Protein AF-A0A3R6V600-F1 (afdb_monomer_lite)

pLDDT: mean 83.29, std 13.91, range [36.56, 96.19]

Radius of gyration: 31.81 Å; chains: 1; bounding box: 71×43×83 Å

Sequence (175 aa):
ARRGLVMDRWNDVTSALRESSEFSQPEIDAKRACNGFMLLIDAHRNYDKASAQVSGVDEYVNEKILLLDDLLAAYDDAKNADQRRADESRELANHSEAMGSLIRAEAMESMGKRKRKNDEDEWVPSDGKLMRVITLMQEQAKAELDFQRERMQKEMEERRFELEERRMERQLMAE

Organism: NCBI:txid157072

Foldseek 3Di:
DPVVVLQVVLQVVVVVLCVDPVNPDNDDHSVNSVVVVVVLLVVLVVVVVVCVVVPDDPDDDDPVNVVSVVVNVVVVCVVCVVVVVVVVVVVVVVVVVVVVVVVVVVVVVVVVPPDDDDDDDDPDPDPVVVVVVVVVVVVVVVVVVVVVVVVVVVVVVVVVVVVVVVVVVVVVVVD

Structure (mmCIF, N/CA/C/O backbone):
data_AF-A0A3R6V600-F1
#
_entry.id   AF-A0A3R6V600-F1
#
loop_
_atom_site.group_PDB
_atom_site.id
_atom_site.type_symbol
_atom_site.label_atom_id
_atom_site.label_alt_id
_atom_site.label_comp_id
_atom_site.label_asym_id
_atom_site.label_entity_id
_atom_site.label_seq_id
_atom_site.pdbx_PDB_ins_code
_atom_site.Cartn_x
_atom_site.Cartn_y
_atom_site.Cartn_z
_atom_site.occupancy
_atom_site.B_iso_or_equiv
_atom_site.auth_seq_id
_atom_site.auth_comp_id
_atom_site.auth_asym_id
_atom_site.auth_atom_id
_atom_site.pdbx_PDB_model_num
ATOM 1 N N . ALA A 1 1 ? -13.613 1.378 -7.913 1.00 55.28 1 ALA A N 1
ATOM 2 C CA . ALA A 1 1 ? -14.671 0.482 -7.388 1.00 55.28 1 ALA A CA 1
ATOM 3 C C . ALA A 1 1 ? -16.049 1.124 -7.566 1.00 55.28 1 ALA A C 1
ATOM 5 O O . ALA A 1 1 ? -16.166 2.335 -7.399 1.00 55.28 1 ALA A O 1
ATOM 6 N N . ARG A 1 2 ? -17.097 0.361 -7.918 1.00 67.19 2 ARG A N 1
ATOM 7 C CA . ARG A 1 2 ? -18.477 0.890 -7.924 1.00 67.19 2 ARG A CA 1
ATOM 8 C C . ARG A 1 2 ? -18.847 1.213 -6.472 1.00 67.19 2 ARG A C 1
ATOM 10 O O . ARG A 1 2 ? -18.743 0.320 -5.642 1.00 67.19 2 ARG A O 1
ATOM 17 N N . ARG A 1 3 ? -19.238 2.456 -6.159 1.00 65.44 3 ARG A N 1
ATOM 18 C CA . ARG A 1 3 ? -19.483 2.957 -4.782 1.00 65.44 3 ARG A CA 1
ATOM 19 C C . ARG A 1 3 ? -20.274 2.003 -3.868 1.00 65.44 3 ARG A C 1
ATOM 21 O O . ARG A 1 3 ? -20.002 1.989 -2.677 1.00 65.44 3 ARG A O 1
ATOM 28 N N . GLY A 1 4 ? -21.204 1.214 -4.415 1.00 79.06 4 GLY A N 1
ATOM 29 C CA . GLY A 1 4 ? -21.975 0.217 -3.657 1.00 79.06 4 GLY A CA 1
ATOM 30 C C . GLY A 1 4 ? -21.110 -0.872 -3.014 1.00 79.06 4 GLY A C 1
ATOM 31 O O . GLY A 1 4 ? -21.192 -1.066 -1.812 1.00 79.06 4 GLY A O 1
ATOM 32 N N . LEU A 1 5 ? -20.177 -1.464 -3.771 1.00 87.12 5 LEU A N 1
ATOM 33 C CA . LEU A 1 5 ? -19.340 -2.582 -3.304 1.00 87.12 5 LEU A CA 1
ATOM 34 C C . LEU A 1 5 ? -18.455 -2.216 -2.106 1.00 87.12 5 LEU A C 1
ATOM 36 O O . LEU A 1 5 ? -18.147 -3.062 -1.278 1.00 87.12 5 LEU A O 1
ATOM 40 N N . VAL A 1 6 ? -18.018 -0.957 -2.022 1.00 88.25 6 VAL A N 1
ATOM 41 C CA . VAL A 1 6 ? -17.205 -0.477 -0.893 1.00 88.25 6 VAL A CA 1
ATOM 42 C C . VAL A 1 6 ? -18.060 -0.357 0.367 1.00 88.25 6 VAL A C 1
ATOM 44 O O . VAL A 1 6 ? -17.610 -0.724 1.446 1.00 88.25 6 VAL A O 1
ATOM 47 N N . MET A 1 7 ? -19.297 0.127 0.237 1.00 92.75 7 MET A N 1
ATOM 48 C CA . MET A 1 7 ? -20.208 0.237 1.377 1.00 92.75 7 MET A CA 1
ATOM 49 C C . MET A 1 7 ? -20.679 -1.134 1.864 1.00 92.75 7 MET A C 1
ATOM 51 O O . MET A 1 7 ? -20.864 -1.293 3.064 1.00 92.75 7 MET A O 1
ATOM 55 N N . ASP A 1 8 ? -20.790 -2.126 0.978 1.00 94.06 8 ASP A N 1
ATOM 56 C CA . ASP A 1 8 ? -21.080 -3.511 1.368 1.00 94.06 8 ASP A CA 1
ATOM 57 C C . ASP A 1 8 ? -19.983 -4.068 2.286 1.00 94.06 8 ASP A C 1
ATOM 59 O O . ASP A 1 8 ? -20.283 -4.586 3.355 1.00 94.06 8 ASP A O 1
ATOM 63 N N . ARG A 1 9 ? -18.702 -3.840 1.962 1.00 94.56 9 ARG A N 1
ATOM 64 C CA . ARG A 1 9 ? -17.588 -4.230 2.849 1.00 94.56 9 ARG A CA 1
ATOM 65 C C . ARG A 1 9 ? -17.619 -3.513 4.192 1.00 94.56 9 ARG A C 1
ATOM 67 O O . ARG A 1 9 ? -17.338 -4.115 5.220 1.00 94.56 9 ARG A O 1
ATOM 74 N N . TRP A 1 10 ? -17.987 -2.235 4.206 1.00 95.31 10 TRP A N 1
ATOM 75 C CA . TRP A 1 10 ? -18.170 -1.517 5.466 1.00 95.31 10 TRP A CA 1
ATOM 76 C C . TRP A 1 10 ? -19.370 -2.029 6.270 1.00 95.31 10 TRP A C 1
ATOM 78 O O . TRP A 1 10 ? -19.340 -1.945 7.495 1.00 95.31 10 TRP A O 1
ATOM 88 N N . ASN A 1 11 ? -20.404 -2.576 5.625 1.00 93.88 11 ASN A N 1
ATOM 89 C CA . ASN A 1 11 ? -21.490 -3.265 6.324 1.00 93.88 11 ASN A CA 1
ATOM 90 C C . ASN A 1 11 ? -21.019 -4.588 6.948 1.00 93.88 11 ASN A C 1
ATOM 92 O O . ASN A 1 11 ? -21.447 -4.911 8.055 1.00 93.88 11 ASN A O 1
ATOM 96 N N . ASP A 1 12 ? -20.111 -5.317 6.295 1.00 94.56 12 ASP A N 1
ATOM 97 C CA . ASP A 1 12 ? -19.490 -6.512 6.886 1.00 94.56 12 ASP A CA 1
ATOM 98 C C . ASP A 1 12 ? -18.719 -6.133 8.164 1.00 94.56 12 ASP A C 1
ATOM 100 O O . ASP A 1 12 ? -18.908 -6.737 9.219 1.00 94.56 12 ASP A O 1
ATOM 104 N N . VAL A 1 13 ? -17.919 -5.059 8.098 1.00 93.50 13 VAL A N 1
ATOM 105 C CA . VAL A 1 13 ? -17.169 -4.528 9.251 1.00 93.50 13 VAL A CA 1
ATOM 106 C C . VAL A 1 13 ? -18.103 -4.135 10.392 1.00 93.50 13 VAL A C 1
ATOM 108 O O . VAL A 1 13 ? -17.851 -4.489 11.540 1.00 93.50 13 VAL A O 1
ATOM 111 N N . THR A 1 14 ? -19.193 -3.415 10.117 1.00 93.56 14 THR A N 1
ATOM 112 C CA . THR A 1 14 ? -20.122 -3.028 11.188 1.00 93.56 14 THR A CA 1
ATOM 113 C C . THR A 1 14 ? -20.894 -4.197 11.765 1.00 93.56 14 THR A C 1
ATOM 115 O O . THR A 1 14 ? -21.211 -4.161 12.950 1.00 93.56 14 THR A O 1
ATOM 118 N N . SER A 1 15 ? -21.165 -5.233 10.973 1.00 92.12 15 SER A N 1
ATOM 119 C CA . SER A 1 15 ? -21.774 -6.468 11.469 1.00 92.12 15 SER A CA 1
ATOM 120 C C . SER A 1 15 ? -20.837 -7.163 12.457 1.00 92.12 15 SER A C 1
ATOM 122 O O . SER A 1 15 ? -21.237 -7.401 13.593 1.00 92.12 15 SER A O 1
ATOM 124 N N . ALA A 1 16 ? -19.562 -7.338 12.095 1.00 92.44 16 ALA A N 1
ATOM 125 C CA . ALA A 1 16 ? -18.548 -7.901 12.989 1.00 92.44 16 ALA A CA 1
ATOM 126 C C . ALA A 1 16 ? -18.350 -7.061 14.266 1.00 92.44 16 ALA A C 1
ATOM 128 O O . ALA A 1 16 ? -18.243 -7.600 15.366 1.00 92.44 16 ALA A O 1
ATOM 129 N N . LEU A 1 17 ? -18.358 -5.728 14.147 1.00 90.62 17 LEU A N 1
ATOM 130 C CA . LEU A 1 17 ? -18.266 -4.839 15.309 1.00 90.62 17 LEU A CA 1
ATOM 131 C C . LEU A 1 17 ? -19.478 -4.966 16.237 1.00 90.62 17 LEU A C 1
ATOM 133 O O . LEU A 1 17 ? -19.310 -4.912 17.446 1.00 90.62 17 LEU A O 1
ATOM 137 N N . ARG A 1 18 ? -20.690 -5.153 15.705 1.00 88.44 18 ARG A N 1
ATOM 138 C CA . ARG A 1 18 ? -21.900 -5.350 16.524 1.00 88.44 18 ARG A CA 1
ATOM 139 C C . ARG A 1 18 ? -21.948 -6.717 17.203 1.00 88.44 18 ARG A C 1
ATOM 141 O O . ARG A 1 18 ? -22.602 -6.849 18.231 1.00 88.44 18 ARG A O 1
ATOM 148 N N . GLU A 1 19 ? -21.301 -7.722 16.621 1.00 89.19 19 GLU A N 1
ATOM 149 C CA . GLU A 1 19 ? -21.176 -9.061 17.208 1.00 89.19 19 GLU A CA 1
ATOM 150 C C . GLU A 1 19 ? -20.162 -9.101 18.361 1.00 89.19 19 GLU A C 1
ATOM 152 O O . GLU A 1 19 ? -20.266 -9.953 19.243 1.00 89.19 19 GLU A O 1
ATOM 157 N N . SER A 1 20 ? -19.207 -8.168 18.390 1.00 89.44 20 SER A N 1
ATOM 158 C CA . SER A 1 20 ? -18.233 -8.061 19.475 1.00 89.44 20 SER A CA 1
ATOM 159 C C . SER A 1 20 ? -18.867 -7.521 20.760 1.00 89.44 20 SER A C 1
ATOM 161 O O . SER A 1 20 ? -19.347 -6.390 20.812 1.00 89.44 20 SER A O 1
ATOM 163 N N . SER A 1 21 ? -18.795 -8.300 21.844 1.00 85.25 21 SER A N 1
ATOM 164 C CA . SER A 1 21 ? -19.267 -7.884 23.173 1.00 85.25 21 SER A CA 1
ATOM 165 C C . SER A 1 21 ? -18.444 -6.752 23.792 1.00 85.25 21 SER A C 1
ATOM 167 O O . SER A 1 21 ? -18.916 -6.075 24.702 1.00 85.25 21 SER A O 1
ATOM 169 N N . GLU A 1 22 ? -17.211 -6.556 23.323 1.00 88.44 22 GLU A N 1
ATOM 170 C CA . GLU A 1 22 ? -16.307 -5.500 23.792 1.00 88.44 22 GLU A CA 1
ATOM 171 C C . GLU A 1 22 ? -16.573 -4.156 23.100 1.00 88.44 22 GLU A C 1
ATOM 173 O O . GLU A 1 22 ? -16.091 -3.113 23.543 1.00 88.44 22 GLU A O 1
ATOM 178 N N . PHE A 1 23 ? -17.358 -4.159 22.018 1.00 83.06 23 PHE A N 1
ATOM 179 C CA . PHE A 1 23 ? -17.647 -2.970 21.236 1.00 83.06 23 PHE A CA 1
ATOM 180 C C . PHE A 1 23 ? -19.013 -2.377 21.605 1.00 83.06 23 PHE A C 1
ATOM 182 O O . PHE A 1 23 ? -20.066 -2.739 21.086 1.00 83.06 23 PHE A O 1
ATOM 189 N N . SER A 1 24 ? -18.996 -1.402 22.510 1.00 76.69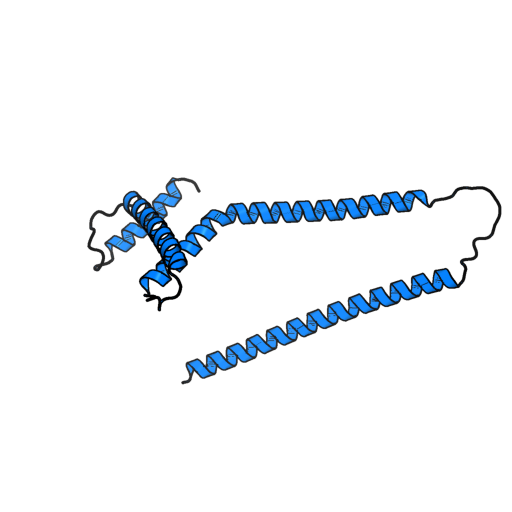 24 SER A N 1
ATOM 190 C CA . SER A 1 24 ? -20.198 -0.872 23.165 1.00 76.69 24 SER A CA 1
ATOM 191 C C . SER A 1 24 ? -21.052 0.085 22.323 1.00 76.69 24 SER A C 1
ATOM 193 O O . SER A 1 24 ? -21.923 0.748 22.886 1.00 76.69 24 SER A O 1
ATOM 195 N N . GLN A 1 25 ? -20.804 0.238 21.015 1.00 76.62 25 GLN A N 1
ATOM 196 C CA . GLN A 1 25 ? -21.524 1.202 20.173 1.00 76.62 25 GLN A CA 1
ATOM 197 C C . GLN A 1 25 ? -22.615 0.508 19.328 1.00 76.62 25 GLN A C 1
ATOM 199 O O . GLN A 1 25 ? -22.347 0.079 18.203 1.00 76.62 25 GLN A O 1
ATOM 204 N N . PRO A 1 26 ? -23.870 0.440 19.820 1.00 68.38 26 PRO A N 1
ATOM 205 C CA . PRO A 1 26 ? -24.925 -0.394 19.233 1.00 68.38 26 PRO A CA 1
ATOM 206 C C . PRO A 1 26 ? -25.417 0.075 17.853 1.00 68.38 26 PRO A C 1
ATOM 208 O O . PRO A 1 26 ? -25.980 -0.711 17.097 1.00 68.38 26 PRO A O 1
ATOM 211 N N . GLU A 1 27 ? -25.194 1.342 17.490 1.00 80.62 27 GLU A N 1
ATOM 212 C CA . GLU A 1 27 ? -25.698 1.951 16.248 1.00 80.62 27 GLU A CA 1
ATOM 213 C C . GLU A 1 27 ? -24.582 2.361 15.272 1.00 80.62 27 GLU A C 1
ATOM 215 O O . GLU A 1 27 ? -24.682 3.378 14.571 1.00 80.62 27 GLU A O 1
ATOM 220 N N . ILE A 1 28 ? -23.468 1.623 15.234 1.00 88.56 28 ILE A N 1
ATOM 221 C CA . ILE A 1 28 ? -22.453 1.882 14.211 1.00 88.56 28 ILE A CA 1
ATOM 222 C C . ILE A 1 28 ? -22.984 1.465 12.833 1.00 88.56 28 ILE A C 1
ATOM 224 O O . ILE A 1 28 ? -23.401 0.325 12.632 1.00 88.56 28 ILE A O 1
ATOM 228 N N . ASP A 1 29 ? -23.018 2.402 11.887 1.00 91.31 29 ASP A N 1
ATOM 229 C CA . ASP A 1 29 ? -23.372 2.154 10.486 1.00 91.31 29 ASP A CA 1
ATOM 230 C C . ASP A 1 29 ? -22.122 2.216 9.593 1.00 91.31 29 ASP A C 1
ATOM 232 O O . ASP A 1 29 ? -21.076 2.728 10.002 1.00 91.31 29 ASP A O 1
ATOM 236 N N . ALA A 1 30 ? -22.206 1.662 8.380 1.00 92.38 30 ALA A N 1
ATOM 237 C CA . ALA A 1 30 ? -21.068 1.577 7.461 1.00 92.38 30 ALA A CA 1
ATOM 238 C C . ALA A 1 30 ? -20.415 2.939 7.178 1.00 92.38 30 ALA A C 1
ATOM 240 O O . ALA A 1 30 ? -19.197 3.041 7.032 1.00 92.38 30 ALA A O 1
ATOM 241 N N . LYS A 1 31 ? -21.212 4.011 7.128 1.00 92.88 31 LYS A N 1
ATOM 242 C CA . LYS A 1 31 ? -20.711 5.363 6.876 1.00 92.88 31 LYS A CA 1
ATOM 243 C C . LYS A 1 31 ? -19.957 5.904 8.090 1.00 92.88 31 LYS A C 1
ATOM 245 O O . LYS A 1 31 ? -18.908 6.521 7.920 1.00 92.88 31 LYS A O 1
ATOM 250 N N . ARG A 1 32 ? -20.464 5.669 9.300 1.00 92.00 32 ARG A N 1
ATOM 251 C CA . ARG A 1 32 ? -19.812 6.017 10.568 1.00 92.00 32 ARG A CA 1
ATOM 252 C C . ARG A 1 32 ? -18.516 5.236 10.751 1.00 92.00 32 ARG A C 1
ATOM 254 O O . ARG A 1 32 ? -17.521 5.852 11.110 1.00 92.00 32 ARG A O 1
ATOM 261 N N . ALA A 1 33 ? -18.506 3.939 10.445 1.00 92.75 33 ALA A N 1
ATOM 262 C CA . ALA A 1 33 ? -17.298 3.117 10.487 1.00 92.75 33 ALA A CA 1
ATOM 263 C C . ALA A 1 33 ? -16.234 3.624 9.505 1.00 92.75 33 ALA A C 1
ATOM 265 O O . ALA A 1 33 ? -15.100 3.864 9.905 1.00 92.75 33 ALA A O 1
ATOM 266 N N . CYS A 1 34 ? -16.624 3.895 8.257 1.00 93.44 34 CYS A N 1
ATOM 267 C CA . CYS A 1 34 ? -15.735 4.471 7.250 1.00 93.44 34 CYS A CA 1
ATOM 268 C C . CYS A 1 34 ? -15.158 5.826 7.698 1.00 93.44 34 CYS A C 1
ATOM 270 O O . CYS A 1 34 ? -13.945 6.022 7.692 1.00 93.44 34 CYS A O 1
ATOM 272 N N . ASN A 1 35 ? -16.009 6.753 8.149 1.00 94.12 35 ASN A N 1
ATOM 273 C CA . ASN A 1 35 ? -15.559 8.059 8.635 1.00 94.12 35 ASN A CA 1
ATOM 274 C C . ASN A 1 35 ? -14.646 7.935 9.866 1.00 94.12 35 ASN A C 1
ATOM 276 O O . ASN A 1 35 ? -13.650 8.648 9.957 1.00 94.12 35 ASN A O 1
ATOM 280 N N . GLY A 1 36 ? -14.978 7.041 10.800 1.00 92.88 36 GLY A N 1
ATOM 281 C CA . GLY A 1 36 ? -14.179 6.778 11.995 1.00 92.88 36 GLY A CA 1
ATOM 282 C C . GLY A 1 36 ? -12.802 6.221 11.650 1.00 92.88 36 GLY A C 1
ATOM 283 O O . GLY A 1 36 ? -11.805 6.705 12.174 1.00 92.88 36 GLY A O 1
ATOM 284 N N . PHE A 1 37 ? -12.735 5.278 10.709 1.00 94.25 37 PHE A N 1
ATOM 285 C CA . PHE A 1 37 ? -11.475 4.745 10.203 1.00 94.25 37 PHE A CA 1
ATOM 286 C C . PHE A 1 37 ? -10.614 5.829 9.543 1.00 94.25 37 PHE A C 1
ATOM 288 O O . PHE A 1 37 ? -9.431 5.937 9.845 1.00 94.25 37 PHE A O 1
ATOM 295 N N . MET A 1 38 ? -11.198 6.685 8.699 1.00 94.88 38 MET A N 1
ATOM 296 C CA . MET A 1 38 ? -10.452 7.782 8.066 1.00 94.88 38 MET A CA 1
ATOM 297 C C . MET A 1 38 ? -9.858 8.745 9.102 1.00 94.88 38 MET A C 1
ATOM 299 O O . MET A 1 38 ? -8.686 9.101 9.010 1.00 94.88 38 MET A O 1
ATOM 303 N N . LEU A 1 39 ? -10.640 9.116 10.121 1.00 96.19 39 LEU A N 1
ATOM 304 C CA . LEU A 1 39 ? -10.157 9.952 11.223 1.00 96.19 39 LEU A CA 1
ATOM 305 C C . LEU A 1 39 ? -9.049 9.264 12.028 1.00 96.19 39 LEU A C 1
ATOM 307 O O . LEU A 1 39 ? -8.110 9.931 12.452 1.00 96.19 39 LEU A O 1
ATOM 311 N N . LEU A 1 40 ? -9.151 7.949 12.230 1.00 95.50 40 LEU A N 1
ATOM 312 C CA . LEU A 1 40 ? -8.150 7.159 12.941 1.00 95.50 40 LEU A CA 1
ATOM 313 C C . LEU A 1 40 ? -6.807 7.156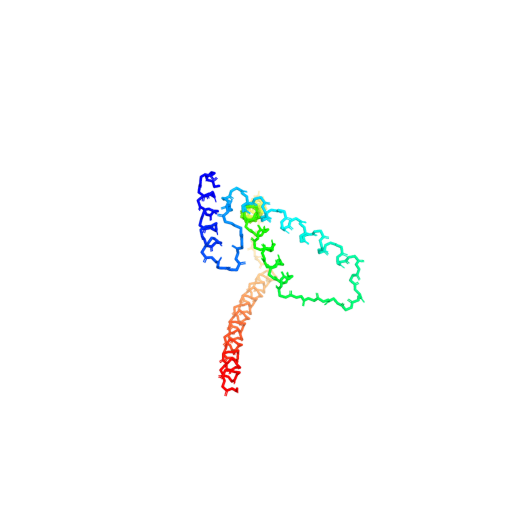 12.200 1.00 95.50 40 LEU A C 1
ATOM 315 O O . LEU A 1 40 ? -5.781 7.449 12.808 1.00 95.50 40 LEU A O 1
ATOM 319 N N . ILE A 1 41 ? -6.824 6.894 10.892 1.00 95.81 41 ILE A N 1
ATOM 320 C CA . ILE A 1 41 ? -5.622 6.901 10.048 1.00 95.81 41 ILE A CA 1
ATOM 321 C C . ILE A 1 41 ? -4.993 8.300 9.986 1.00 95.81 41 ILE A C 1
ATOM 323 O O . ILE A 1 41 ? -3.776 8.441 10.101 1.00 95.81 41 ILE A O 1
ATOM 327 N N . ASP A 1 42 ? -5.801 9.353 9.847 1.00 96.12 42 ASP A N 1
ATOM 328 C CA . ASP A 1 42 ? -5.286 10.726 9.818 1.00 96.12 42 ASP A CA 1
ATOM 329 C C . ASP A 1 42 ? -4.706 11.161 11.173 1.00 96.12 42 ASP A C 1
ATOM 331 O O . ASP A 1 42 ? -3.681 11.845 11.218 1.00 96.12 42 ASP A O 1
ATOM 335 N N . ALA A 1 43 ? -5.324 10.752 12.284 1.00 95.69 43 ALA A N 1
ATOM 336 C CA . ALA A 1 43 ? -4.791 10.998 13.619 1.00 95.69 43 ALA A CA 1
ATOM 337 C C . ALA A 1 43 ? -3.450 10.281 13.828 1.00 95.69 43 ALA A C 1
ATOM 339 O O . ALA A 1 43 ? -2.509 10.905 14.320 1.00 95.69 43 ALA A O 1
ATOM 340 N N . HIS A 1 44 ? -3.345 9.017 13.405 1.00 95.69 44 HIS A N 1
ATOM 341 C CA . HIS A 1 44 ? -2.116 8.229 13.518 1.00 95.69 44 HIS A CA 1
ATOM 342 C C . HIS A 1 44 ? -0.967 8.829 12.704 1.00 95.69 44 HIS A C 1
ATOM 344 O O . HIS A 1 44 ? 0.100 9.095 13.236 1.00 95.69 44 HIS A O 1
ATOM 350 N N . ARG A 1 45 ? -1.224 9.248 11.462 1.00 94.88 45 ARG A N 1
ATOM 351 C CA . ARG A 1 45 ? -0.228 9.979 10.655 1.00 94.88 45 ARG A CA 1
ATOM 352 C C . ARG A 1 45 ? 0.317 11.232 11.328 1.00 94.88 45 ARG A C 1
ATOM 354 O O . ARG A 1 45 ? 1.471 11.602 11.121 1.00 94.88 45 ARG A O 1
ATOM 361 N N . ASN A 1 46 ? -0.537 11.964 12.040 1.00 93.62 46 ASN A N 1
ATOM 362 C CA . ASN A 1 46 ? -0.106 13.157 12.762 1.00 93.62 46 ASN A CA 1
ATOM 363 C C . ASN A 1 46 ? 0.716 12.783 13.997 1.00 93.62 46 ASN A C 1
ATOM 365 O O . ASN A 1 46 ? 1.679 13.485 14.302 1.00 93.62 46 ASN A O 1
ATOM 369 N N . TYR A 1 47 ? 0.362 11.681 14.661 1.00 91.31 47 TYR A N 1
ATOM 370 C CA . TYR A 1 47 ? 1.151 11.098 15.738 1.00 91.31 47 TYR A CA 1
ATOM 371 C C . TYR A 1 47 ? 2.549 10.696 15.247 1.00 91.31 47 TYR A C 1
ATOM 373 O O . TYR A 1 47 ? 3.521 11.196 15.803 1.00 91.31 47 TYR A O 1
ATOM 381 N N . ASP A 1 48 ? 2.672 9.944 14.150 1.00 90.38 48 ASP A N 1
ATOM 382 C CA . ASP A 1 48 ? 3.971 9.504 13.613 1.00 90.38 48 ASP A CA 1
ATOM 383 C C . ASP A 1 48 ? 4.864 10.685 13.231 1.00 90.38 48 ASP A C 1
ATOM 385 O O . ASP A 1 48 ? 6.052 10.724 13.548 1.00 90.38 48 ASP A O 1
ATOM 389 N N . LYS A 1 49 ? 4.284 11.709 12.591 1.00 90.94 49 LYS A N 1
ATOM 390 C CA . LYS A 1 49 ? 5.008 12.943 12.250 1.00 90.94 49 LYS A CA 1
ATOM 391 C C . LYS A 1 49 ? 5.508 13.679 13.485 1.00 90.94 49 LYS A C 1
ATOM 393 O O . LYS A 1 49 ? 6.596 14.248 13.441 1.00 90.94 49 LYS A O 1
ATOM 398 N N . ALA A 1 50 ? 4.708 13.721 14.547 1.00 88.88 50 ALA A N 1
ATOM 399 C CA . ALA A 1 50 ? 5.109 14.336 15.803 1.00 88.88 50 ALA A CA 1
ATOM 400 C C . ALA A 1 50 ? 6.182 13.492 16.509 1.00 88.88 50 ALA A C 1
ATOM 402 O O . ALA A 1 50 ? 7.167 14.058 16.973 1.00 88.88 50 ALA A O 1
ATOM 403 N N . SER A 1 51 ? 6.043 12.161 16.520 1.00 85.25 51 SER A N 1
ATOM 404 C CA . SER A 1 51 ? 7.034 11.243 17.098 1.00 85.25 51 SER A CA 1
ATOM 405 C C . SER A 1 51 ? 8.378 11.376 16.390 1.00 85.25 51 SER A C 1
ATOM 407 O O . SER A 1 51 ? 9.388 11.637 17.031 1.00 85.25 51 SER A O 1
ATOM 409 N N . ALA A 1 52 ? 8.389 11.370 15.054 1.00 85.88 52 ALA A N 1
ATOM 410 C CA . ALA A 1 52 ? 9.605 11.530 14.258 1.00 85.88 52 ALA A CA 1
ATOM 411 C C . ALA A 1 52 ? 10.360 12.848 14.534 1.00 85.88 52 ALA A C 1
ATOM 413 O O . ALA A 1 52 ? 11.577 12.904 14.369 1.00 85.88 52 ALA A O 1
ATOM 414 N N . GLN A 1 53 ? 9.668 13.912 14.965 1.00 84.25 53 GLN A N 1
ATOM 415 C CA . GLN A 1 53 ? 10.293 15.191 15.339 1.00 84.25 53 GLN A CA 1
ATOM 416 C C . GLN A 1 53 ? 10.922 15.182 16.739 1.00 84.25 53 GLN A C 1
ATOM 418 O O . GLN A 1 53 ? 11.753 16.041 17.034 1.00 84.25 53 GLN A O 1
ATOM 423 N N . VAL A 1 54 ? 10.517 14.246 17.598 1.00 80.00 54 VAL A N 1
ATOM 424 C CA . VAL A 1 54 ? 10.976 14.109 18.993 1.00 80.00 54 VAL A CA 1
ATOM 425 C C . VAL A 1 54 ? 11.809 12.827 19.190 1.00 80.00 54 VAL A C 1
ATOM 427 O O . VAL A 1 54 ? 12.369 12.610 20.263 1.00 80.00 54 VAL A O 1
ATOM 430 N N . SER A 1 55 ? 11.948 12.018 18.134 1.00 70.19 55 SER A N 1
ATOM 431 C CA . SER A 1 55 ? 12.711 10.769 18.081 1.00 70.19 55 SER A CA 1
ATOM 432 C C . SER A 1 55 ? 14.133 10.955 18.625 1.00 70.19 55 SER A C 1
ATOM 434 O O . SER A 1 55 ? 14.931 11.732 18.094 1.00 70.19 55 SER A O 1
ATOM 436 N N . GLY A 1 56 ? 14.450 10.224 19.696 1.00 70.12 56 GLY A N 1
ATOM 437 C CA . GLY A 1 56 ? 15.689 10.357 20.477 1.00 70.12 56 GLY A CA 1
ATOM 438 C C . GLY A 1 56 ? 15.516 10.088 21.978 1.00 70.12 56 GLY A C 1
ATOM 439 O O . GLY A 1 56 ? 16.505 9.995 22.704 1.00 70.12 56 GLY A O 1
ATOM 440 N N . VAL A 1 57 ? 14.272 9.945 22.439 1.00 65.31 57 VAL A N 1
ATOM 441 C CA . VAL A 1 57 ? 13.885 9.440 23.766 1.00 65.31 57 VAL A CA 1
ATOM 442 C C . VAL A 1 57 ? 13.356 8.010 23.600 1.00 65.31 57 VAL A C 1
ATOM 444 O O . VAL A 1 57 ? 12.885 7.674 22.522 1.00 65.31 57 VAL A O 1
ATOM 447 N N . ASP A 1 58 ? 13.456 7.172 24.635 1.00 62.09 58 ASP A N 1
ATOM 448 C CA . ASP A 1 58 ? 12.867 5.823 24.660 1.00 62.09 58 ASP A CA 1
ATOM 449 C C . ASP A 1 58 ? 11.372 5.879 24.281 1.00 62.09 58 ASP A C 1
ATOM 451 O O . ASP A 1 58 ? 10.557 6.451 25.012 1.00 62.09 58 ASP A O 1
ATOM 455 N N . GLU A 1 59 ? 11.029 5.371 23.094 1.00 64.56 59 GLU A N 1
ATOM 456 C CA . GLU A 1 59 ? 9.673 5.425 22.549 1.00 64.56 59 GLU A CA 1
ATOM 457 C C . GLU A 1 59 ? 8.878 4.206 23.022 1.00 64.56 59 GLU A C 1
ATOM 459 O O . GLU A 1 59 ? 9.206 3.056 22.731 1.00 64.56 59 GLU A O 1
ATOM 464 N N . TYR A 1 60 ? 7.794 4.459 23.756 1.00 70.25 60 TYR A N 1
ATOM 465 C CA . TYR A 1 60 ? 6.888 3.407 24.200 1.00 70.25 60 TYR A CA 1
ATOM 466 C C . TYR A 1 60 ? 6.020 2.927 23.032 1.00 70.25 60 TYR A C 1
ATOM 468 O O . TYR A 1 60 ? 4.970 3.503 22.737 1.00 70.25 60 TYR A O 1
ATOM 476 N N . VAL A 1 61 ? 6.459 1.852 22.382 1.00 78.50 61 VAL A N 1
ATOM 477 C CA . VAL A 1 61 ? 5.687 1.153 21.353 1.00 78.50 61 VAL A CA 1
ATOM 478 C C . VAL A 1 61 ? 4.730 0.173 22.027 1.00 78.50 61 VAL A C 1
ATOM 480 O O . VAL A 1 61 ? 5.140 -0.734 22.749 1.00 78.50 61 VAL A O 1
ATOM 483 N N . ASN A 1 62 ? 3.434 0.358 21.788 1.00 87.31 62 ASN A N 1
ATOM 484 C CA . ASN A 1 62 ? 2.381 -0.550 22.240 1.00 87.31 62 ASN A CA 1
ATOM 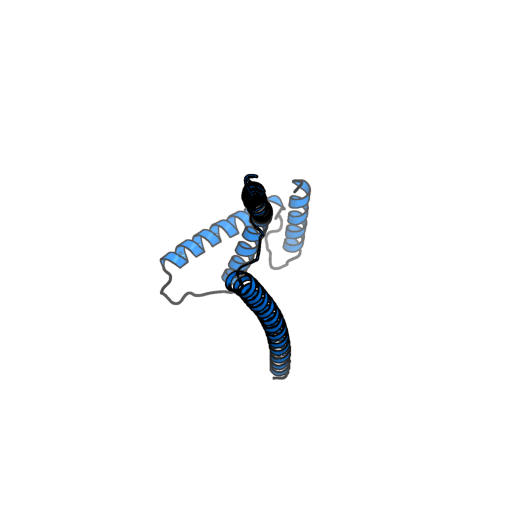485 C C . ASN A 1 62 ? 1.754 -1.261 21.031 1.00 87.31 62 ASN A C 1
ATOM 487 O O . ASN A 1 62 ? 1.777 -0.730 19.923 1.00 87.31 62 ASN A O 1
ATOM 491 N N . GLU A 1 63 ? 1.124 -2.413 21.247 1.00 92.62 63 GLU A N 1
ATOM 492 C CA . GLU A 1 63 ? 0.444 -3.227 20.229 1.00 92.62 63 GLU A CA 1
ATOM 493 C C . GLU A 1 63 ? -0.526 -2.406 19.366 1.00 92.62 63 GLU A C 1
ATOM 495 O O . GLU A 1 63 ? -0.577 -2.562 18.150 1.00 92.62 63 GLU A O 1
ATOM 500 N N . LYS A 1 64 ? -1.239 -1.449 19.975 1.00 91.75 64 LYS A N 1
ATOM 501 C CA . LYS A 1 64 ? -2.112 -0.521 19.244 1.00 91.75 64 LYS A CA 1
ATOM 502 C C . LYS A 1 64 ? -1.358 0.299 18.189 1.00 91.75 64 LYS A C 1
ATOM 504 O O . LYS A 1 64 ? -1.917 0.542 17.127 1.00 91.75 64 LYS A O 1
ATOM 509 N N . ILE A 1 65 ? -0.159 0.785 18.511 1.00 92.00 65 ILE A N 1
ATOM 510 C CA . ILE A 1 65 ? 0.647 1.615 17.602 1.00 92.00 65 ILE A CA 1
ATOM 511 C C . ILE A 1 65 ? 1.097 0.754 16.424 1.00 92.00 65 ILE A C 1
ATOM 513 O O . ILE A 1 65 ? 0.820 1.122 15.291 1.00 92.00 65 ILE A O 1
ATOM 517 N N . LEU A 1 66 ? 1.627 -0.442 16.700 1.00 93.44 66 LEU A N 1
ATOM 518 C CA . LEU A 1 66 ? 2.019 -1.404 15.665 1.00 93.44 66 LEU A CA 1
ATOM 519 C C . LEU A 1 66 ? 0.856 -1.746 14.724 1.00 93.44 66 LEU A C 1
ATOM 521 O O . LEU A 1 66 ? 1.002 -1.711 13.508 1.00 93.44 66 LEU A O 1
ATOM 525 N N . LEU A 1 67 ? -0.333 -2.004 15.277 1.00 95.44 67 LEU A N 1
ATOM 526 C CA . LEU A 1 67 ? -1.511 -2.289 14.460 1.00 95.44 67 LEU A CA 1
ATOM 527 C C . LEU A 1 67 ? -1.917 -1.090 13.589 1.00 95.44 67 LEU A C 1
ATOM 529 O O . LEU A 1 67 ? -2.391 -1.269 12.468 1.00 95.44 67 LEU A O 1
ATOM 533 N N . LEU A 1 68 ? -1.776 0.134 14.099 1.00 95.44 68 LEU A N 1
ATOM 534 C CA . LEU A 1 68 ? -2.076 1.339 13.331 1.00 95.44 68 LEU A CA 1
ATOM 535 C C . LEU A 1 6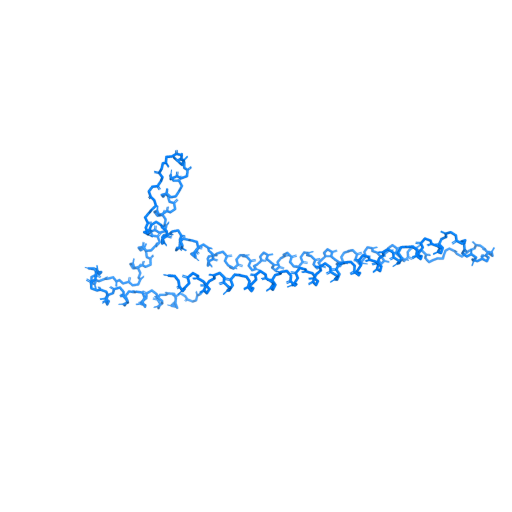8 ? -1.035 1.602 12.238 1.00 95.44 68 LEU A C 1
ATOM 537 O O . LEU A 1 68 ? -1.435 2.032 11.154 1.00 95.44 68 LEU A O 1
ATOM 541 N N . ASP A 1 69 ? 0.237 1.284 12.482 1.00 94.94 69 ASP A N 1
ATOM 542 C CA . ASP A 1 69 ? 1.304 1.322 11.476 1.00 94.94 69 ASP A CA 1
ATOM 543 C C . ASP A 1 69 ? 0.999 0.348 10.331 1.00 94.94 69 ASP A C 1
ATOM 545 O O . ASP A 1 69 ? 0.963 0.749 9.163 1.00 94.94 69 ASP A O 1
ATOM 549 N N . ASP A 1 70 ? 0.674 -0.905 10.663 1.00 96.00 70 ASP A N 1
ATOM 550 C CA . ASP A 1 70 ? 0.318 -1.942 9.690 1.00 96.00 70 ASP A CA 1
ATOM 551 C C . ASP A 1 70 ? -0.924 -1.552 8.872 1.00 96.00 70 ASP A C 1
ATOM 553 O O . ASP A 1 70 ? -0.956 -1.687 7.643 1.00 96.00 70 ASP A O 1
ATOM 557 N N . LEU A 1 71 ? -1.960 -1.023 9.535 1.00 95.62 71 LEU A N 1
ATOM 558 C CA . LEU A 1 71 ? -3.183 -0.561 8.873 1.00 95.62 71 LEU A CA 1
ATOM 559 C C . LEU A 1 71 ? -2.928 0.633 7.949 1.00 95.62 71 LEU A C 1
ATOM 561 O O . LEU A 1 71 ? -3.499 0.695 6.855 1.00 95.62 71 LEU A O 1
ATOM 565 N N . LEU A 1 72 ? -2.099 1.585 8.378 1.00 95.50 72 LEU A N 1
ATOM 566 C CA . LEU A 1 72 ? -1.723 2.744 7.578 1.00 95.50 72 LEU A CA 1
ATOM 567 C C . LEU A 1 72 ? -0.930 2.313 6.337 1.00 95.50 72 LEU A C 1
ATOM 569 O O . LEU A 1 72 ? -1.258 2.755 5.231 1.00 95.50 72 LEU A O 1
ATOM 573 N N . ALA A 1 73 ? 0.042 1.412 6.499 1.00 95.50 73 ALA A N 1
ATOM 574 C CA . ALA A 1 73 ? 0.822 0.857 5.399 1.00 95.50 73 ALA A CA 1
ATOM 575 C C . ALA A 1 73 ? -0.077 0.144 4.376 1.00 95.50 73 ALA A C 1
ATOM 577 O O . ALA A 1 73 ? -0.053 0.481 3.190 1.00 95.50 73 ALA A O 1
ATOM 578 N N . ALA A 1 74 ? -0.955 -0.754 4.834 1.00 95.12 74 ALA A N 1
ATOM 579 C CA . ALA A 1 74 ? -1.892 -1.468 3.965 1.00 95.12 74 ALA A CA 1
ATOM 580 C C . ALA A 1 74 ? -2.848 -0.517 3.221 1.00 95.12 74 ALA A C 1
ATOM 582 O O . ALA A 1 74 ? -3.156 -0.721 2.040 1.00 95.12 74 ALA A O 1
ATOM 583 N N . TYR A 1 75 ? -3.316 0.540 3.891 1.00 93.50 75 TYR A N 1
ATOM 584 C CA . TYR A 1 75 ? -4.172 1.554 3.280 1.00 93.50 75 TYR A CA 1
ATOM 585 C C . TYR A 1 75 ? -3.449 2.328 2.170 1.00 93.50 75 TYR A C 1
ATOM 587 O O . TYR A 1 75 ? -4.002 2.499 1.077 1.00 93.50 75 TYR A O 1
ATOM 595 N N . ASP A 1 76 ? -2.219 2.780 2.420 1.00 94.00 76 ASP A N 1
ATOM 596 C CA . ASP A 1 76 ? -1.439 3.521 1.429 1.00 94.00 76 ASP A CA 1
ATOM 597 C C . ASP A 1 76 ? -0.994 2.641 0.263 1.00 94.00 76 ASP A C 1
ATOM 599 O O . ASP A 1 76 ? -1.057 3.076 -0.890 1.00 94.00 76 ASP A O 1
ATOM 603 N N . ASP A 1 77 ? -0.659 1.380 0.520 1.00 93.50 77 ASP A N 1
ATOM 604 C CA . ASP A 1 77 ? -0.384 0.403 -0.527 1.00 93.50 77 ASP A CA 1
ATOM 605 C C . ASP A 1 77 ? -1.587 0.183 -1.439 1.00 93.50 77 ASP A C 1
ATOM 607 O O . ASP A 1 77 ? -1.448 0.215 -2.666 1.00 93.50 77 ASP A O 1
ATOM 611 N N . ALA A 1 78 ? -2.777 0.000 -0.864 1.00 90.38 78 ALA A N 1
ATOM 612 C CA . ALA A 1 78 ? -4.002 -0.165 -1.636 1.00 90.38 78 ALA A CA 1
ATOM 613 C C . ALA A 1 78 ? -4.330 1.094 -2.452 1.00 90.38 78 ALA A C 1
ATOM 615 O O . ALA A 1 78 ? -4.749 0.998 -3.607 1.00 90.38 78 ALA A O 1
ATOM 616 N N . LYS A 1 79 ? -4.110 2.282 -1.876 1.00 89.31 79 LYS A N 1
ATOM 617 C CA . LYS A 1 79 ? -4.352 3.565 -2.545 1.00 89.31 79 LYS A CA 1
ATOM 618 C C . LYS A 1 79 ? -3.375 3.818 -3.695 1.00 89.31 79 LYS A C 1
ATOM 620 O O . LYS A 1 79 ? -3.780 4.344 -4.730 1.00 89.31 79 LYS A O 1
ATOM 625 N N . ASN A 1 80 ? -2.115 3.426 -3.529 1.00 91.69 80 ASN A N 1
ATOM 626 C CA . ASN A 1 80 ? -1.052 3.656 -4.505 1.00 91.69 80 ASN A CA 1
ATOM 627 C C . ASN A 1 80 ? -0.883 2.498 -5.502 1.00 91.69 80 ASN A C 1
ATOM 629 O O . ASN A 1 80 ? -0.134 2.636 -6.466 1.00 91.69 80 ASN A O 1
ATOM 633 N N . ALA A 1 81 ? -1.583 1.374 -5.326 1.00 90.31 81 ALA A N 1
ATOM 634 C CA . ALA A 1 81 ? -1.476 0.203 -6.198 1.00 90.31 81 ALA A CA 1
ATOM 635 C C . ALA A 1 81 ? -1.777 0.510 -7.676 1.00 90.31 81 ALA A C 1
ATOM 637 O O . ALA A 1 81 ? -1.095 0.001 -8.564 1.00 90.31 81 ALA A O 1
ATOM 638 N N . ASP A 1 82 ? -2.779 1.347 -7.956 1.00 80.44 82 ASP A N 1
ATOM 639 C CA . ASP A 1 82 ? -3.119 1.743 -9.330 1.00 80.44 82 ASP A CA 1
ATOM 640 C C . ASP A 1 82 ? -2.025 2.619 -9.949 1.00 80.44 82 ASP A C 1
ATOM 642 O O . ASP A 1 82 ? -1.672 2.434 -11.113 1.00 80.44 82 ASP A O 1
ATOM 646 N N . GLN A 1 83 ? -1.454 3.526 -9.153 1.00 84.19 83 GLN A N 1
ATOM 647 C CA . GLN A 1 83 ? -0.360 4.393 -9.578 1.00 84.19 83 GLN A CA 1
ATOM 648 C C . GLN A 1 83 ? 0.913 3.585 -9.852 1.00 84.19 83 GLN A C 1
ATOM 650 O O . GLN A 1 83 ? 1.508 3.755 -10.909 1.00 84.19 83 GLN A O 1
ATOM 655 N N . ARG A 1 84 ? 1.276 2.644 -8.968 1.00 89.31 84 ARG A N 1
ATOM 656 C CA . ARG A 1 84 ? 2.422 1.741 -9.172 1.00 89.31 84 ARG A CA 1
ATOM 657 C C . ARG A 1 84 ? 2.293 0.948 -10.466 1.00 89.31 84 ARG A C 1
ATOM 659 O O . ARG A 1 84 ? 3.210 0.959 -11.273 1.00 89.31 84 ARG A O 1
ATOM 666 N N . ARG A 1 85 ? 1.122 0.354 -10.723 1.00 89.06 85 ARG A N 1
ATOM 667 C CA . ARG A 1 85 ? 0.867 -0.371 -11.980 1.00 89.06 85 ARG A CA 1
ATOM 668 C C . ARG A 1 85 ? 0.982 0.527 -13.211 1.00 89.06 85 ARG A C 1
ATOM 670 O O . ARG A 1 85 ? 1.475 0.092 -14.250 1.00 89.06 85 ARG A O 1
ATOM 677 N N . ALA A 1 86 ? 0.509 1.768 -13.116 1.00 87.88 86 ALA A N 1
ATOM 678 C CA . ALA A 1 86 ? 0.640 2.734 -14.200 1.00 87.88 86 ALA A CA 1
ATOM 679 C C . ALA A 1 86 ? 2.108 3.129 -14.439 1.00 87.88 86 ALA A C 1
ATOM 681 O O . ALA A 1 86 ? 2.538 3.204 -15.591 1.00 87.88 86 ALA A O 1
ATOM 682 N N . ASP A 1 87 ? 2.878 3.342 -13.372 1.00 91.50 87 ASP A N 1
ATOM 683 C CA . ASP A 1 87 ? 4.299 3.674 -13.450 1.00 91.50 87 ASP A CA 1
ATOM 684 C C . ASP A 1 87 ? 5.130 2.507 -13.995 1.00 91.50 87 ASP A C 1
ATOM 686 O O . ASP A 1 87 ? 5.873 2.710 -14.949 1.00 91.50 87 ASP A O 1
ATOM 690 N N . GLU A 1 88 ? 4.910 1.279 -13.522 1.00 91.50 88 GLU A N 1
ATOM 691 C CA . GLU A 1 88 ? 5.536 0.061 -14.058 1.00 91.50 88 GLU A CA 1
ATOM 692 C C . GLU A 1 88 ? 5.251 -0.110 -15.558 1.00 91.50 88 GLU A C 1
ATOM 694 O O . GLU A 1 88 ? 6.150 -0.379 -16.358 1.00 91.50 88 GLU A O 1
ATOM 699 N N . SER A 1 89 ? 3.997 0.101 -15.978 1.00 92.00 89 SER A N 1
ATOM 700 C CA . SER A 1 89 ? 3.629 0.039 -17.395 1.00 92.00 89 SER A CA 1
ATOM 701 C C . SER A 1 89 ? 4.326 1.123 -18.219 1.00 92.00 89 SER A C 1
ATOM 703 O O . SER A 1 89 ? 4.684 0.879 -19.374 1.00 92.00 89 SER A O 1
ATOM 705 N N . ARG A 1 90 ? 4.493 2.325 -17.660 1.00 93.25 90 ARG A N 1
ATOM 706 C CA . ARG A 1 90 ? 5.187 3.437 -18.317 1.00 93.25 90 ARG A CA 1
ATOM 707 C C . ARG A 1 90 ? 6.682 3.165 -18.424 1.00 93.25 90 ARG A C 1
ATOM 709 O O . ARG A 1 90 ? 7.262 3.405 -19.477 1.00 93.25 90 ARG A O 1
ATOM 716 N N . GLU A 1 91 ? 7.298 2.639 -17.376 1.00 93.75 91 GLU A N 1
ATOM 717 C CA . GLU A 1 91 ? 8.709 2.253 -17.372 1.00 93.75 91 GLU A CA 1
ATOM 718 C C . GLU A 1 91 ? 8.991 1.149 -18.390 1.00 93.75 91 GLU A C 1
ATOM 720 O O . GLU A 1 91 ? 9.942 1.263 -19.163 1.00 93.75 91 GLU A O 1
ATOM 725 N N . LEU A 1 92 ? 8.121 0.139 -18.477 1.00 93.31 92 LEU A N 1
ATOM 726 C CA . LEU A 1 92 ? 8.239 -0.916 -19.480 1.00 93.31 92 LEU A CA 1
ATOM 727 C C . LEU A 1 92 ? 8.115 -0.364 -20.908 1.00 93.31 92 LEU A C 1
ATOM 729 O O . LEU A 1 92 ? 8.894 -0.738 -21.788 1.00 93.31 92 LEU A O 1
ATOM 733 N N . ALA A 1 93 ? 7.170 0.552 -21.141 1.00 91.94 93 ALA A N 1
ATOM 734 C CA . ALA A 1 93 ? 7.013 1.216 -22.433 1.00 91.94 93 ALA A CA 1
ATOM 735 C C . ALA A 1 93 ? 8.256 2.044 -22.799 1.00 91.94 93 ALA A C 1
ATOM 737 O O . ALA A 1 93 ? 8.775 1.912 -23.908 1.00 91.94 93 ALA A O 1
ATOM 738 N N . ASN A 1 94 ? 8.782 2.824 -21.850 1.00 94.69 94 ASN A N 1
ATOM 739 C CA . ASN A 1 94 ? 10.001 3.611 -22.032 1.00 94.69 94 ASN A CA 1
ATOM 740 C C . ASN A 1 94 ? 11.213 2.714 -22.321 1.00 94.69 94 ASN A C 1
ATOM 742 O O . ASN A 1 94 ? 12.014 3.020 -23.203 1.00 94.69 94 ASN A O 1
ATOM 746 N N . HIS A 1 95 ? 11.344 1.589 -21.615 1.00 94.25 95 HIS A N 1
ATOM 747 C CA . HIS A 1 95 ? 12.416 0.624 -21.846 1.00 94.25 95 HIS A CA 1
ATOM 748 C C . HIS A 1 95 ? 12.320 0.003 -23.247 1.00 94.25 95 HIS A C 1
ATOM 750 O O . HIS A 1 95 ? 13.314 -0.057 -23.975 1.00 94.25 95 HIS A O 1
ATOM 756 N N . SER A 1 96 ? 11.113 -0.388 -23.668 1.00 93.38 96 SER A N 1
ATOM 757 C CA . SER A 1 96 ? 10.857 -0.890 -25.021 1.00 93.38 96 SER A CA 1
ATOM 758 C C . SER A 1 96 ? 11.184 0.153 -26.094 1.00 93.38 96 SER A C 1
ATOM 760 O O . SER A 1 96 ? 11.750 -0.188 -27.135 1.00 93.38 96 SER A O 1
ATOM 762 N N . GLU A 1 97 ? 10.828 1.419 -25.875 1.00 94.62 97 GLU A N 1
ATOM 763 C CA . GLU A 1 97 ? 11.138 2.507 -26.802 1.00 94.62 97 GLU A CA 1
ATOM 764 C C . GLU A 1 97 ? 12.648 2.759 -26.892 1.00 94.62 97 GLU A C 1
ATOM 766 O O . GLU A 1 97 ? 13.180 2.876 -28.001 1.00 94.62 97 GLU A O 1
ATOM 771 N N . ALA A 1 98 ? 13.346 2.776 -25.753 1.00 94.38 98 ALA A N 1
ATOM 772 C CA . ALA A 1 98 ? 14.794 2.943 -25.688 1.00 94.38 98 ALA A CA 1
ATOM 773 C C . ALA A 1 98 ? 15.525 1.827 -26.451 1.00 94.38 98 ALA A C 1
ATOM 775 O O . ALA A 1 98 ? 16.369 2.114 -27.303 1.00 94.38 98 ALA A O 1
ATOM 776 N N . MET A 1 99 ? 15.136 0.567 -26.231 1.00 93.75 99 MET A N 1
ATOM 777 C CA . MET A 1 99 ? 15.663 -0.583 -26.974 1.00 93.75 99 MET A CA 1
ATOM 778 C C . MET A 1 99 ? 15.386 -0.470 -28.478 1.00 93.75 99 MET A C 1
ATOM 780 O O . MET A 1 99 ? 16.286 -0.648 -29.299 1.00 93.75 99 MET A O 1
ATOM 784 N N . GLY A 1 100 ? 14.160 -0.103 -28.864 1.00 93.50 100 GLY A N 1
ATOM 785 C CA . GLY A 1 100 ? 13.812 0.116 -30.268 1.00 93.50 100 GLY A CA 1
ATOM 786 C C . GLY A 1 100 ? 14.611 1.254 -30.913 1.00 93.50 100 GLY A C 1
ATOM 787 O O . GLY A 1 100 ? 14.965 1.173 -32.090 1.00 93.50 100 GLY A O 1
ATOM 788 N N . SER A 1 101 ? 14.918 2.307 -30.154 1.00 92.12 101 SER A N 1
ATOM 789 C CA . SER A 1 101 ? 15.752 3.423 -30.603 1.00 92.12 101 SER A CA 1
ATOM 790 C C . SER A 1 101 ? 17.191 2.984 -30.875 1.00 92.12 101 SER A C 1
ATOM 792 O O . SER A 1 101 ? 17.725 3.303 -31.938 1.00 92.12 101 SER A O 1
ATOM 794 N N . LEU A 1 102 ? 17.781 2.183 -29.980 1.00 91.19 102 LEU A N 1
ATOM 795 C CA . LEU A 1 102 ? 19.119 1.610 -30.162 1.00 91.19 102 LEU A CA 1
ATOM 796 C C . LEU A 1 102 ? 19.202 0.760 -31.436 1.00 91.19 102 LEU A C 1
ATOM 798 O O . LEU A 1 102 ? 20.080 0.988 -32.265 1.00 91.19 102 LEU A O 1
ATOM 802 N N . ILE A 1 103 ? 18.232 -0.135 -31.651 1.00 92.50 103 ILE A N 1
ATOM 803 C CA . ILE A 1 103 ? 18.172 -0.986 -32.852 1.00 92.50 103 ILE A CA 1
ATOM 804 C C . ILE A 1 103 ? 18.074 -0.137 -34.127 1.00 92.50 103 ILE A C 1
ATOM 806 O O . ILE A 1 103 ? 18.765 -0.402 -35.111 1.00 92.50 103 ILE A O 1
ATOM 810 N N . ARG A 1 104 ? 17.228 0.905 -34.130 1.00 92.12 104 ARG A N 1
ATOM 811 C CA . ARG A 1 104 ? 17.114 1.818 -35.280 1.00 92.12 104 ARG A CA 1
ATOM 812 C C . ARG A 1 104 ? 18.421 2.567 -35.537 1.00 92.12 104 ARG A C 1
ATOM 814 O O . ARG A 1 104 ? 18.816 2.680 -36.695 1.00 92.12 104 ARG A O 1
ATOM 821 N N . ALA A 1 105 ? 19.081 3.062 -34.491 1.00 87.44 105 ALA A N 1
ATOM 822 C CA . ALA A 1 105 ? 20.348 3.779 -34.607 1.00 87.44 105 ALA A CA 1
ATOM 823 C C . ALA A 1 105 ? 21.452 2.884 -35.194 1.00 87.44 105 ALA A C 1
ATOM 825 O O . ALA A 1 105 ? 22.103 3.272 -36.165 1.00 87.44 105 ALA A O 1
ATOM 826 N N . GLU A 1 106 ? 21.598 1.661 -34.681 1.00 85.81 106 GLU A N 1
ATOM 827 C CA . GLU A 1 106 ? 22.567 0.681 -35.181 1.00 85.81 106 GLU A CA 1
ATOM 828 C C . GLU A 1 106 ? 22.280 0.282 -36.640 1.00 85.81 106 GLU A C 1
ATOM 830 O O . GLU A 1 106 ? 23.182 0.257 -37.486 1.00 85.81 106 GLU A O 1
ATOM 835 N N . ALA A 1 107 ? 21.006 0.068 -36.984 1.00 81.25 107 ALA A N 1
ATOM 836 C CA . ALA A 1 107 ? 20.597 -0.199 -38.358 1.00 81.25 107 ALA A CA 1
ATOM 837 C C . ALA A 1 107 ? 20.952 0.967 -39.300 1.00 81.25 107 ALA A C 1
ATOM 839 O O . ALA A 1 107 ? 21.491 0.726 -40.384 1.00 81.25 107 ALA A O 1
ATOM 840 N N . MET A 1 108 ? 20.717 2.223 -38.900 1.00 84.38 108 MET A N 1
ATOM 841 C CA . MET A 1 108 ? 21.093 3.392 -39.706 1.00 84.38 108 MET A CA 1
ATOM 842 C C . MET A 1 108 ? 22.610 3.508 -39.901 1.00 84.38 108 MET A C 1
ATOM 844 O O . MET A 1 108 ? 23.053 3.786 -41.018 1.00 84.38 108 MET A O 1
ATOM 848 N N . GLU A 1 109 ? 23.415 3.241 -38.870 1.00 81.38 109 GLU A N 1
ATOM 849 C CA . GLU A 1 109 ? 24.878 3.264 -38.993 1.00 81.38 109 GLU A CA 1
ATOM 850 C C . GLU A 1 109 ? 25.392 2.163 -39.943 1.00 81.38 109 GLU A C 1
ATOM 852 O O . GLU A 1 109 ? 26.277 2.397 -40.773 1.00 81.38 109 GLU A O 1
ATOM 857 N N . SER A 1 110 ? 24.800 0.966 -39.885 1.00 71.69 110 SER A N 1
ATOM 858 C CA . SER A 1 110 ? 25.180 -0.166 -40.744 1.00 71.69 110 SER A CA 1
ATOM 859 C C . SER A 1 110 ? 24.915 0.088 -42.240 1.00 71.69 110 SER A C 1
ATOM 861 O O . SER A 1 110 ? 25.645 -0.402 -43.109 1.00 71.69 110 SER A O 1
ATOM 863 N N . MET A 1 111 ? 23.912 0.913 -42.561 1.00 65.06 111 MET A N 1
ATOM 864 C CA . MET A 1 111 ? 23.510 1.231 -43.934 1.00 65.06 111 MET A CA 1
ATOM 865 C C . MET A 1 111 ? 24.490 2.175 -44.650 1.00 65.06 111 MET A C 1
ATOM 867 O O . MET A 1 111 ? 24.572 2.138 -45.878 1.00 65.06 111 MET A O 1
ATOM 871 N N . GLY A 1 112 ? 25.285 2.959 -43.912 1.00 55.94 112 GLY A N 1
ATOM 872 C CA . GLY A 1 112 ? 26.291 3.875 -44.466 1.00 55.94 112 GLY A CA 1
ATOM 873 C C . GLY A 1 112 ? 27.594 3.211 -44.937 1.00 55.94 112 GLY A C 1
ATOM 874 O O . GLY A 1 112 ? 28.400 3.854 -45.607 1.00 55.94 112 GLY A O 1
ATOM 875 N N . LYS A 1 113 ? 27.820 1.924 -44.628 1.00 58.06 113 LYS A N 1
ATOM 876 C CA . LYS A 1 113 ? 29.085 1.216 -44.926 1.00 58.06 113 LYS A CA 1
ATOM 877 C C . LYS A 1 113 ? 29.059 0.408 -46.235 1.00 58.06 113 LYS A C 1
ATOM 879 O O . LYS A 1 113 ? 30.053 -0.227 -46.587 1.00 58.06 113 LYS A O 1
ATOM 884 N N . ARG A 1 114 ? 27.970 0.449 -47.018 1.00 55.75 114 ARG A N 1
ATOM 885 C CA . ARG A 1 114 ? 27.892 -0.251 -48.315 1.00 55.75 114 ARG A CA 1
ATOM 886 C C . ARG A 1 114 ? 28.329 0.637 -49.492 1.00 55.75 114 ARG A C 1
ATOM 888 O O . ARG A 1 114 ? 27.529 1.341 -50.090 1.00 55.75 114 ARG A O 1
ATOM 895 N N . LYS A 1 115 ? 29.613 0.478 -49.845 1.00 46.44 115 LYS A N 1
ATOM 896 C CA . LYS A 1 115 ? 30.228 0.593 -51.186 1.00 46.44 115 LYS A CA 1
ATOM 897 C C . LYS A 1 115 ? 30.173 1.970 -51.877 1.00 46.44 115 LYS A C 1
ATOM 899 O O . LYS A 1 115 ? 29.307 2.228 -52.706 1.00 46.44 115 LYS A O 1
ATOM 904 N N . ARG A 1 116 ? 31.223 2.785 -51.683 1.00 40.12 116 ARG A N 1
ATOM 905 C CA . ARG A 1 116 ? 31.741 3.620 -52.785 1.00 40.12 116 ARG A CA 1
ATOM 906 C C . ARG A 1 116 ? 32.453 2.682 -53.762 1.00 40.12 116 ARG A C 1
ATOM 908 O O . ARG A 1 116 ? 33.310 1.907 -53.353 1.00 40.12 116 ARG A O 1
ATOM 915 N N . LYS A 1 117 ? 32.018 2.682 -55.019 1.00 45.62 117 LYS A N 1
ATOM 916 C CA . LYS A 1 117 ? 32.570 1.867 -56.104 1.00 45.62 117 LYS A CA 1
ATOM 917 C C . LYS A 1 117 ? 33.444 2.786 -56.967 1.00 45.62 117 LYS A C 1
ATOM 919 O O . LYS A 1 117 ? 32.885 3.642 -57.639 1.00 45.62 117 LYS A O 1
ATOM 924 N N . ASN A 1 118 ? 34.759 2.648 -56.819 1.00 36.56 118 ASN A N 1
ATOM 925 C CA . ASN A 1 118 ? 35.876 2.999 -57.718 1.00 36.56 118 ASN A CA 1
ATOM 926 C C . ASN A 1 118 ? 37.133 2.812 -56.853 1.00 36.56 118 ASN A C 1
ATOM 928 O O . ASN A 1 118 ? 37.169 3.357 -55.755 1.00 36.56 118 ASN A O 1
ATOM 932 N N . ASP A 1 119 ? 38.152 2.041 -57.177 1.00 39.91 119 ASP A N 1
ATOM 933 C CA . ASP A 1 119 ? 38.466 1.189 -58.315 1.00 39.91 119 ASP A CA 1
ATOM 934 C C . ASP A 1 119 ? 39.069 -0.109 -57.746 1.00 39.91 119 ASP A C 1
ATOM 936 O O . ASP A 1 119 ? 39.125 -0.287 -56.530 1.00 39.91 119 ASP A O 1
ATOM 940 N N . GLU A 1 120 ? 39.394 -1.042 -58.631 1.00 50.00 120 GLU A N 1
ATOM 941 C CA . GLU A 1 120 ? 40.152 -2.277 -58.407 1.00 50.00 120 GLU A CA 1
ATOM 942 C C . GLU A 1 120 ? 41.065 -2.240 -57.170 1.00 50.00 120 GLU A C 1
ATOM 944 O O . GLU A 1 120 ? 42.079 -1.565 -57.193 1.00 50.00 120 GLU A O 1
ATOM 949 N N . ASP A 1 121 ? 40.709 -2.971 -56.110 1.00 44.81 121 ASP A N 1
ATOM 950 C CA . ASP A 1 121 ? 41.681 -3.545 -55.180 1.00 44.81 121 ASP A CA 1
ATOM 951 C C . ASP A 1 121 ? 41.017 -4.664 -54.366 1.00 44.81 121 ASP A C 1
ATOM 953 O O . ASP A 1 121 ? 39.942 -4.536 -53.770 1.00 44.81 121 ASP A O 1
ATOM 957 N N . GLU A 1 122 ? 41.671 -5.812 -54.419 1.00 49.00 122 GLU A N 1
ATOM 958 C CA . GLU A 1 122 ? 41.351 -7.069 -53.769 1.00 49.00 122 GLU A CA 1
ATOM 959 C C . GLU A 1 122 ? 41.221 -6.867 -52.245 1.00 49.00 122 GLU A C 1
ATOM 961 O O . GLU A 1 122 ? 42.179 -6.519 -51.555 1.00 49.00 122 GLU A O 1
ATOM 966 N N . TRP A 1 123 ? 40.017 -7.059 -51.686 1.00 45.81 123 TRP A N 1
ATOM 967 C CA . TRP A 1 123 ? 39.817 -7.025 -50.234 1.00 45.81 123 TRP A CA 1
ATOM 968 C C . TRP A 1 123 ? 40.447 -8.280 -49.627 1.00 45.81 123 TRP A C 1
ATOM 970 O O . TRP A 1 123 ? 39.801 -9.318 -49.489 1.00 45.81 123 TRP A O 1
ATOM 980 N N . VAL A 1 124 ? 41.714 -8.177 -49.241 1.00 52.56 124 VAL A N 1
ATOM 981 C CA . VAL A 1 124 ? 42.364 -9.120 -48.332 1.00 52.56 124 VAL A CA 1
ATOM 982 C C . VAL A 1 124 ? 42.208 -8.552 -46.917 1.00 52.56 124 VAL A C 1
ATOM 984 O O . VAL A 1 124 ? 42.767 -7.493 -46.614 1.00 52.56 124 VAL A O 1
ATOM 987 N N . PRO A 1 125 ? 41.419 -9.182 -46.024 1.00 48.91 125 PRO A N 1
ATOM 988 C CA . PRO A 1 125 ? 41.328 -8.734 -44.643 1.00 48.91 125 PRO A CA 1
ATOM 989 C C . PRO A 1 125 ? 42.710 -8.834 -43.990 1.00 48.91 125 PRO A C 1
ATOM 991 O O . PRO A 1 125 ? 43.269 -9.918 -43.870 1.00 48.91 125 PRO A O 1
ATOM 994 N N . SER A 1 126 ? 43.262 -7.699 -43.559 1.00 59.66 126 SER A N 1
ATOM 995 C CA . SER A 1 126 ? 44.477 -7.676 -42.741 1.00 59.66 126 SER A CA 1
ATOM 996 C C . SER A 1 126 ? 44.264 -8.525 -41.480 1.00 59.66 126 SER A C 1
ATOM 998 O O . SER A 1 126 ? 43.321 -8.283 -40.721 1.00 59.66 126 SER A O 1
ATOM 1000 N N . ASP A 1 127 ? 45.153 -9.496 -41.277 1.00 58.97 127 ASP A N 1
ATOM 1001 C CA . ASP A 1 127 ? 45.191 -10.511 -40.210 1.00 58.97 127 ASP A CA 1
ATOM 1002 C C . ASP A 1 127 ? 44.792 -9.972 -38.812 1.00 58.97 127 ASP A C 1
ATOM 1004 O O . ASP A 1 127 ? 43.981 -10.551 -38.087 1.00 58.97 127 ASP A O 1
ATOM 1008 N N . GLY A 1 128 ? 45.221 -8.749 -38.477 1.00 66.88 128 GLY A N 1
ATOM 1009 C CA . GLY A 1 128 ? 44.919 -8.101 -37.193 1.00 66.88 128 GLY A CA 1
ATOM 1010 C C . GLY A 1 128 ? 43.480 -7.588 -37.000 1.00 66.88 128 GLY A C 1
ATOM 1011 O O . GLY A 1 128 ? 43.116 -7.194 -35.888 1.00 66.88 128 GLY A O 1
ATOM 1012 N N . LYS A 1 129 ? 42.643 -7.526 -38.044 1.00 72.94 129 LYS A N 1
ATOM 1013 C CA . LYS A 1 129 ? 41.204 -7.212 -37.901 1.00 72.94 129 LYS A CA 1
ATOM 1014 C C . LYS A 1 129 ? 40.390 -8.467 -37.602 1.00 72.94 129 LYS A C 1
ATOM 1016 O O . LYS A 1 129 ? 39.505 -8.407 -36.755 1.00 72.94 129 LYS A O 1
ATOM 1021 N N . LEU A 1 130 ? 40.720 -9.589 -38.243 1.00 76.06 130 LEU A N 1
ATOM 1022 C CA . LEU A 1 130 ? 40.071 -10.873 -37.982 1.00 76.06 130 LEU A CA 1
ATOM 1023 C C . LEU A 1 130 ? 40.352 -11.342 -36.549 1.00 76.06 130 LEU A C 1
ATOM 1025 O O . LEU A 1 130 ? 39.421 -11.704 -35.836 1.00 76.06 130 LEU A O 1
ATOM 1029 N N . MET A 1 131 ? 41.603 -11.217 -36.095 1.00 76.25 131 MET A N 1
ATOM 1030 C CA . MET A 1 131 ? 41.985 -11.556 -34.722 1.00 76.25 131 MET A CA 1
ATOM 1031 C C . MET A 1 131 ? 41.184 -10.759 -33.681 1.00 76.25 131 MET A C 1
ATOM 1033 O O . MET A 1 131 ? 40.706 -11.331 -32.711 1.00 76.25 131 MET A O 1
ATOM 1037 N N . ARG A 1 132 ? 40.948 -9.458 -33.914 1.00 78.06 132 ARG A N 1
ATOM 1038 C CA . ARG A 1 132 ? 40.133 -8.617 -33.016 1.00 78.06 132 ARG A CA 1
ATOM 1039 C C . ARG A 1 132 ? 38.677 -9.064 -32.932 1.00 78.06 132 ARG A C 1
ATOM 1041 O O . ARG A 1 132 ? 38.114 -9.059 -31.844 1.00 78.06 132 ARG A O 1
ATOM 1048 N N . VAL A 1 133 ? 38.079 -9.457 -34.057 1.00 76.81 133 VAL A N 1
ATOM 1049 C CA . VAL A 1 133 ? 36.708 -9.992 -34.073 1.00 76.81 133 VAL A CA 1
ATOM 1050 C C . VAL A 1 133 ? 36.644 -11.307 -33.295 1.00 76.81 133 VAL A C 1
ATOM 1052 O O . VAL A 1 133 ? 35.747 -11.483 -32.477 1.00 76.81 133 VAL A O 1
ATOM 1055 N N . ILE A 1 134 ? 37.625 -12.193 -33.484 1.00 81.69 134 ILE A N 1
ATOM 1056 C CA . ILE A 1 134 ? 37.709 -13.469 -32.760 1.00 81.69 134 ILE A CA 1
ATOM 1057 C C . ILE A 1 134 ? 37.861 -13.239 -31.250 1.00 81.69 134 ILE A C 1
ATOM 1059 O O . ILE A 1 134 ? 37.146 -13.865 -30.470 1.00 81.69 134 ILE A O 1
ATOM 1063 N N . THR A 1 135 ? 38.731 -12.316 -30.828 1.00 85.38 135 THR A N 1
ATOM 1064 C CA . THR A 1 135 ? 38.904 -11.972 -29.408 1.00 85.38 135 THR A CA 1
ATOM 1065 C C . THR A 1 135 ? 37.608 -11.447 -28.794 1.00 85.38 135 THR A C 1
ATOM 1067 O O . THR A 1 135 ? 37.220 -11.911 -27.726 1.00 85.38 135 THR A O 1
ATOM 1070 N N . LEU A 1 136 ? 36.891 -10.560 -29.491 1.00 82.50 136 LEU A N 1
ATOM 1071 C CA . LEU A 1 136 ? 35.632 -10.003 -28.993 1.00 82.50 136 LEU A CA 1
ATOM 1072 C C . LEU A 1 136 ? 34.551 -11.085 -28.828 1.00 82.50 136 LEU A C 1
ATOM 1074 O O . LEU A 1 136 ? 33.848 -11.118 -27.821 1.00 82.50 136 LEU A O 1
ATOM 1078 N N . MET A 1 137 ? 34.447 -12.011 -29.789 1.00 86.44 137 MET A N 1
ATOM 1079 C CA . MET A 1 137 ? 33.510 -13.139 -29.704 1.00 86.44 137 MET A CA 1
ATOM 1080 C C . MET A 1 137 ? 33.861 -14.089 -28.555 1.00 86.44 137 MET A C 1
ATOM 1082 O O . MET A 1 137 ? 32.970 -14.616 -27.890 1.00 86.44 137 MET A O 1
ATOM 1086 N N . GLN A 1 138 ? 35.152 -14.302 -28.303 1.00 86.31 138 GLN A N 1
ATOM 1087 C CA . GLN A 1 138 ? 35.620 -15.152 -27.213 1.00 86.31 138 GLN A CA 1
ATOM 1088 C C . GLN A 1 138 ? 35.379 -14.510 -25.839 1.00 86.31 138 GLN A C 1
ATOM 1090 O O . GLN A 1 138 ? 34.971 -15.203 -24.907 1.00 86.31 138 GLN A O 1
ATOM 1095 N N . GLU A 1 139 ? 35.580 -13.198 -25.713 1.00 89.19 139 GLU A N 1
ATOM 1096 C CA . GLU A 1 139 ? 35.249 -12.434 -24.505 1.00 89.19 139 GLU A CA 1
ATOM 1097 C C . GLU A 1 139 ? 33.742 -12.443 -24.233 1.00 89.19 139 GLU A C 1
ATOM 1099 O O . GLU A 1 139 ? 33.326 -12.710 -23.106 1.00 89.19 139 GLU A O 1
ATOM 1104 N N . GLN A 1 140 ? 32.922 -12.254 -25.270 1.00 86.12 140 GLN A N 1
ATOM 1105 C CA . GLN A 1 140 ? 31.465 -12.308 -25.156 1.00 86.12 140 GLN A CA 1
ATOM 1106 C C . GLN A 1 140 ? 30.972 -13.701 -24.739 1.00 86.12 140 GLN A C 1
ATOM 1108 O O . GLN A 1 140 ? 30.149 -13.821 -23.833 1.00 86.12 140 GLN A O 1
ATOM 1113 N N . ALA A 1 141 ? 31.503 -14.765 -25.349 1.00 88.00 141 ALA A N 1
ATOM 1114 C CA . ALA A 1 141 ? 31.156 -16.138 -24.983 1.00 88.00 141 ALA A CA 1
ATOM 1115 C C . ALA A 1 141 ? 31.557 -16.471 -23.538 1.00 88.00 141 ALA A C 1
ATOM 1117 O O . ALA A 1 141 ? 30.843 -17.190 -22.840 1.00 88.00 141 ALA A O 1
ATOM 1118 N N . LYS A 1 142 ? 32.689 -15.932 -23.071 1.00 90.56 142 LYS A N 1
ATOM 1119 C CA . LYS A 1 142 ? 33.147 -16.115 -21.694 1.00 90.56 142 LYS A CA 1
ATOM 1120 C C . LYS A 1 142 ? 32.247 -15.384 -20.693 1.00 90.56 142 LYS A C 1
ATOM 1122 O O . LYS A 1 142 ? 31.846 -15.994 -19.708 1.00 90.56 142 LYS A O 1
ATOM 1127 N N . ALA A 1 143 ? 31.890 -14.130 -20.972 1.00 89.06 143 ALA A N 1
ATOM 1128 C CA . ALA A 1 143 ? 31.002 -13.346 -20.114 1.00 89.06 143 ALA A CA 1
ATOM 1129 C C . ALA A 1 143 ? 29.622 -14.008 -19.949 1.00 89.06 143 ALA A C 1
ATOM 1131 O O . ALA A 1 143 ? 29.102 -14.070 -18.837 1.00 89.06 143 ALA A O 1
ATOM 1132 N N . GLU A 1 144 ? 29.066 -14.573 -21.025 1.00 88.12 144 GLU A N 1
ATOM 1133 C CA . GLU A 1 144 ? 27.796 -15.307 -20.967 1.00 88.12 144 GLU A CA 1
ATOM 1134 C C . GLU A 1 144 ? 27.900 -16.560 -20.082 1.00 88.12 144 GLU A C 1
ATOM 1136 O O . GLU A 1 144 ? 27.043 -16.806 -19.235 1.00 88.12 144 GLU A O 1
ATOM 1141 N N . LEU A 1 145 ? 28.969 -17.349 -20.228 1.00 90.25 145 LEU A N 1
ATOM 1142 C CA . LEU A 1 145 ? 29.175 -18.544 -19.404 1.00 90.25 145 LEU A CA 1
ATOM 1143 C C . LEU A 1 145 ? 29.349 -18.213 -17.918 1.00 90.25 145 LEU A C 1
ATOM 1145 O O . LEU A 1 145 ? 28.845 -18.951 -17.067 1.00 90.25 145 LEU A O 1
ATOM 1149 N N . ASP A 1 146 ? 30.054 -17.127 -17.607 1.00 91.38 146 ASP A N 1
ATOM 1150 C CA . ASP A 1 146 ? 30.264 -16.680 -16.232 1.00 91.38 146 ASP A CA 1
ATOM 1151 C C . ASP A 1 146 ? 28.948 -16.183 -15.612 1.00 91.38 146 ASP A C 1
ATOM 1153 O O . ASP A 1 146 ? 28.610 -16.592 -14.500 1.00 91.38 146 ASP A O 1
ATOM 1157 N N . PHE A 1 147 ? 28.135 -15.435 -16.366 1.00 91.44 147 PHE A N 1
ATOM 1158 C CA . PHE A 1 147 ? 26.803 -15.004 -15.931 1.00 91.44 147 PHE A CA 1
ATOM 1159 C C . PHE A 1 147 ? 25.870 -16.188 -15.627 1.00 91.44 147 PHE A C 1
ATOM 1161 O O . PHE A 1 147 ? 25.215 -16.230 -14.583 1.00 91.44 147 PHE A O 1
ATOM 1168 N N . GLN A 1 148 ? 25.834 -17.200 -16.500 1.00 87.94 148 GLN A N 1
ATOM 1169 C CA . GLN A 1 148 ? 25.022 -18.403 -16.276 1.00 87.94 148 GLN A CA 1
ATOM 1170 C C . GLN A 1 148 ? 25.487 -19.192 -15.042 1.00 87.94 148 GLN A C 1
ATOM 1172 O O . GLN A 1 148 ? 24.660 -19.742 -14.306 1.00 87.94 148 GLN A O 1
ATOM 1177 N N . ARG A 1 149 ? 26.803 -19.249 -14.798 1.00 89.75 149 ARG A N 1
ATOM 1178 C CA . ARG A 1 149 ? 27.377 -19.917 -13.624 1.00 89.75 149 ARG A CA 1
ATOM 1179 C C . ARG A 1 149 ? 27.017 -19.192 -12.334 1.00 89.75 149 ARG A C 1
ATOM 1181 O O . ARG A 1 149 ? 26.577 -19.848 -11.394 1.00 89.75 149 ARG A O 1
ATOM 1188 N N . GLU A 1 150 ? 27.175 -17.873 -12.302 1.00 90.06 150 GLU A N 1
ATOM 1189 C CA . GLU A 1 150 ? 26.828 -17.045 -11.144 1.00 90.06 150 GLU A CA 1
ATOM 1190 C C . GLU A 1 150 ? 25.337 -17.164 -10.814 1.00 90.06 150 GLU A C 1
ATOM 1192 O O . GLU A 1 150 ? 24.970 -17.370 -9.658 1.00 90.06 150 GLU A O 1
ATOM 1197 N N . ARG A 1 151 ? 24.476 -17.170 -11.841 1.00 90.56 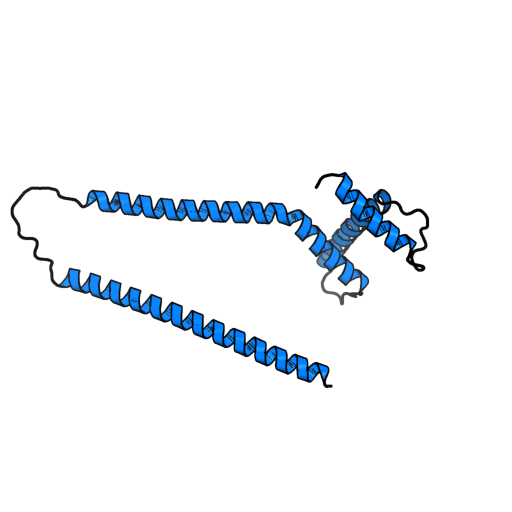151 ARG A N 1
ATOM 1198 C CA . ARG A 1 151 ? 23.036 -17.385 -11.668 1.00 90.56 151 ARG A CA 1
ATOM 1199 C C . ARG A 1 151 ? 22.722 -18.731 -11.009 1.00 90.56 151 ARG A C 1
ATOM 1201 O O . ARG A 1 151 ? 21.951 -18.767 -10.055 1.00 90.56 151 ARG A O 1
ATOM 1208 N N . MET A 1 152 ? 23.319 -19.828 -11.487 1.00 87.88 152 MET A N 1
ATOM 1209 C CA . MET A 1 152 ? 23.136 -21.147 -10.859 1.00 87.88 152 MET A CA 1
ATOM 1210 C C . MET A 1 152 ? 23.683 -21.194 -9.434 1.00 87.88 152 MET A C 1
ATOM 1212 O O . MET A 1 152 ? 23.091 -21.834 -8.569 1.00 87.88 152 MET A O 1
ATOM 1216 N N . GLN A 1 153 ? 24.828 -20.560 -9.187 1.00 90.44 153 GLN A N 1
ATOM 1217 C CA . GLN A 1 153 ? 25.435 -20.557 -7.863 1.00 90.44 153 GLN A CA 1
ATOM 1218 C C . GLN A 1 153 ? 24.540 -19.834 -6.855 1.00 90.44 153 GLN A C 1
ATOM 1220 O O . GLN A 1 153 ? 24.282 -20.372 -5.781 1.00 90.44 153 GLN A O 1
ATOM 1225 N N . LYS A 1 154 ? 24.000 -18.676 -7.239 1.00 90.19 154 LYS A N 1
ATOM 1226 C CA . LYS A 1 154 ? 23.066 -17.916 -6.414 1.00 90.19 154 LYS A CA 1
ATOM 1227 C C . LYS A 1 154 ? 21.788 -18.705 -6.116 1.00 90.19 154 LYS A C 1
ATOM 1229 O O . LYS A 1 154 ? 21.387 -18.788 -4.962 1.00 90.19 154 LYS A O 1
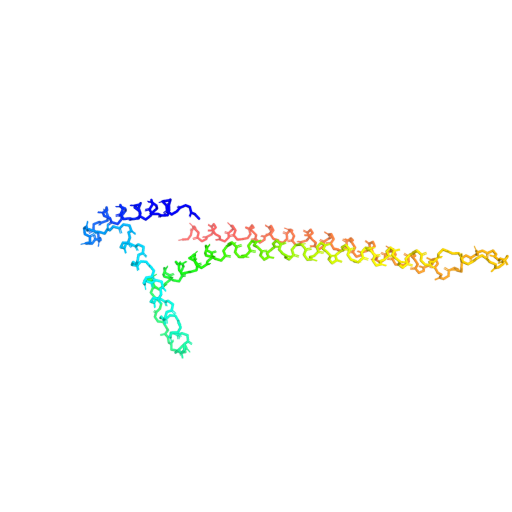ATOM 1234 N N . GLU A 1 155 ? 21.217 -19.375 -7.118 1.00 88.69 155 GLU A N 1
ATOM 1235 C CA . GLU A 1 155 ? 20.045 -20.245 -6.927 1.00 88.69 155 GLU A CA 1
ATOM 1236 C C . GLU A 1 155 ? 20.334 -21.400 -5.945 1.00 88.69 155 GLU A C 1
ATOM 1238 O O . GLU A 1 155 ? 19.501 -21.759 -5.111 1.00 88.69 155 GLU A O 1
ATOM 1243 N N . MET A 1 156 ? 21.531 -21.990 -6.008 1.00 85.38 156 MET A N 1
ATOM 1244 C CA . MET A 1 156 ? 21.945 -23.041 -5.074 1.00 85.38 156 MET A CA 1
ATOM 1245 C C . MET A 1 156 ? 22.169 -22.512 -3.652 1.00 85.38 156 MET A C 1
ATOM 1247 O O . MET A 1 156 ? 21.865 -23.219 -2.691 1.00 85.38 156 MET A O 1
ATOM 1251 N N . GLU A 1 157 ? 22.699 -21.299 -3.502 1.00 91.38 157 GLU A N 1
ATOM 1252 C CA . GLU A 1 157 ? 22.888 -20.638 -2.206 1.00 91.38 157 GLU A CA 1
ATOM 1253 C C . GLU A 1 157 ? 21.549 -20.265 -1.560 1.00 91.38 157 GLU A C 1
ATOM 1255 O O . GLU A 1 157 ? 21.349 -20.566 -0.385 1.00 91.38 157 GLU A O 1
ATOM 1260 N N . GLU A 1 158 ? 20.598 -19.733 -2.330 1.00 88.06 158 GLU A N 1
ATOM 1261 C CA . GLU A 1 158 ? 19.235 -19.437 -1.866 1.00 88.06 158 GLU A CA 1
ATOM 1262 C C . GLU A 1 158 ? 18.536 -20.706 -1.357 1.00 88.06 158 GLU A C 1
ATOM 1264 O O . GLU A 1 158 ? 18.048 -20.741 -0.229 1.00 88.06 158 GLU A O 1
ATOM 1269 N N . ARG A 1 159 ? 18.606 -21.815 -2.108 1.00 86.94 159 ARG A N 1
ATOM 1270 C CA . ARG A 1 159 ? 18.063 -23.113 -1.660 1.00 86.94 159 ARG A CA 1
ATOM 1271 C C . ARG A 1 159 ? 18.737 -23.644 -0.396 1.00 86.94 159 ARG A C 1
ATOM 1273 O O . ARG A 1 159 ? 18.103 -24.334 0.402 1.00 86.94 159 ARG A O 1
ATOM 1280 N N . ARG A 1 160 ? 20.036 -23.389 -0.212 1.00 86.94 160 ARG A N 1
ATOM 1281 C CA . ARG A 1 160 ? 20.740 -23.769 1.022 1.00 86.94 160 ARG A CA 1
ATOM 1282 C C . ARG A 1 160 ? 20.266 -22.931 2.202 1.00 86.94 160 ARG A C 1
ATOM 1284 O O . ARG A 1 160 ? 20.033 -23.504 3.263 1.00 86.94 160 ARG A O 1
ATOM 1291 N N . PHE A 1 161 ? 20.085 -21.631 1.996 1.00 87.75 161 PHE A N 1
ATOM 1292 C CA . PHE A 1 161 ? 19.571 -20.720 3.009 1.00 87.75 161 PHE A CA 1
ATOM 1293 C C . PHE A 1 161 ? 18.152 -21.111 3.441 1.00 87.75 161 PHE A C 1
ATOM 1295 O O . PHE A 1 161 ? 17.920 -21.298 4.630 1.00 87.75 161 PHE A O 1
ATOM 1302 N N . GLU A 1 162 ? 17.250 -21.400 2.496 1.00 87.25 162 GLU A N 1
ATOM 1303 C CA . GLU A 1 162 ? 15.894 -21.901 2.790 1.00 87.25 162 GLU A CA 1
ATOM 1304 C C . GLU A 1 162 ? 15.902 -23.201 3.618 1.00 87.25 162 GLU A C 1
ATOM 1306 O O . GLU A 1 162 ? 15.053 -23.429 4.484 1.00 87.25 162 GLU A O 1
ATOM 1311 N N . LEU A 1 163 ? 16.854 -24.103 3.355 1.00 86.00 163 LEU A N 1
ATOM 1312 C CA . LEU A 1 163 ? 16.984 -25.347 4.116 1.00 86.00 163 LEU A CA 1
ATOM 1313 C C . LEU A 1 163 ? 17.533 -25.116 5.529 1.00 86.00 163 LEU A C 1
ATOM 1315 O O . LEU A 1 163 ? 17.141 -25.846 6.444 1.00 86.00 163 LEU A O 1
ATOM 1319 N N . GLU A 1 164 ? 18.442 -24.159 5.707 1.00 86.19 164 GLU A N 1
ATOM 1320 C CA . GLU A 1 164 ? 18.975 -23.761 7.014 1.00 86.19 164 GLU A CA 1
ATOM 1321 C C . GLU A 1 164 ? 17.918 -23.023 7.843 1.00 86.19 164 GLU A C 1
ATOM 1323 O O . GLU A 1 164 ? 17.718 -23.372 9.006 1.00 86.19 164 GLU A O 1
ATOM 1328 N N . GLU A 1 165 ? 17.150 -22.126 7.229 1.00 84.88 165 GLU A N 1
ATOM 1329 C CA . GLU A 1 165 ? 16.007 -21.443 7.838 1.00 84.88 165 GLU A CA 1
ATOM 1330 C C . GLU A 1 165 ? 14.965 -22.452 8.339 1.00 84.88 165 GLU A C 1
ATOM 1332 O O . GLU A 1 165 ? 14.667 -22.502 9.531 1.00 84.88 165 GLU A O 1
ATOM 1337 N N . ARG A 1 166 ? 14.538 -23.397 7.489 1.00 83.88 166 ARG A N 1
ATOM 1338 C CA . ARG A 1 166 ? 13.626 -24.487 7.889 1.00 83.88 166 ARG A CA 1
ATOM 1339 C C . ARG A 1 166 ? 14.200 -25.422 8.952 1.00 83.88 166 ARG A C 1
ATOM 1341 O O . ARG A 1 166 ? 13.456 -26.188 9.570 1.00 83.88 166 ARG A O 1
ATOM 1348 N N . ARG A 1 167 ? 15.524 -25.505 9.099 1.00 81.19 167 ARG A N 1
ATOM 1349 C CA . ARG A 1 167 ? 16.155 -26.268 10.190 1.00 81.19 167 ARG A CA 1
ATOM 1350 C C . ARG A 1 167 ? 16.111 -25.474 11.489 1.00 81.19 167 ARG A C 1
ATOM 1352 O O . ARG A 1 167 ? 15.781 -26.076 12.506 1.00 81.19 167 ARG A O 1
ATOM 1359 N N . MET A 1 168 ? 16.379 -24.171 11.445 1.00 82.38 168 MET A N 1
ATOM 1360 C CA . MET A 1 168 ? 16.280 -23.292 12.610 1.00 82.38 168 MET A CA 1
ATOM 1361 C C . MET A 1 168 ? 14.839 -23.173 13.108 1.00 82.38 168 MET A C 1
ATOM 1363 O O . MET A 1 168 ? 14.609 -23.366 14.294 1.00 82.38 168 MET A O 1
ATOM 1367 N N . GLU A 1 169 ? 13.856 -22.997 12.221 1.00 80.44 169 GLU A N 1
ATOM 1368 C CA . GLU A 1 169 ? 12.431 -22.991 12.591 1.00 80.44 169 GLU A CA 1
ATOM 1369 C C . GLU A 1 169 ? 12.014 -24.283 13.302 1.00 80.44 169 GLU A C 1
ATOM 1371 O O . GLU A 1 169 ? 11.316 -24.258 14.312 1.00 80.44 169 GLU A O 1
ATOM 1376 N N . ARG A 1 170 ? 12.476 -25.440 12.810 1.00 78.75 170 ARG A N 1
ATOM 1377 C CA . ARG A 1 170 ? 12.179 -26.735 13.440 1.00 78.75 170 ARG A CA 1
ATOM 1378 C C . ARG A 1 170 ? 12.857 -26.922 14.793 1.00 78.75 170 ARG A C 1
ATOM 1380 O O . ARG A 1 170 ? 12.317 -27.655 15.612 1.00 78.75 170 ARG A O 1
ATOM 1387 N N . GLN A 1 171 ? 14.021 -26.315 15.013 1.00 78.38 171 GLN A N 1
ATOM 1388 C CA . GLN A 1 171 ? 14.685 -26.324 16.318 1.00 78.38 171 GLN A CA 1
ATOM 1389 C C . GLN A 1 171 ? 13.990 -25.374 17.297 1.00 78.38 171 GLN A C 1
ATOM 1391 O O . GLN A 1 171 ? 13.748 -25.771 18.428 1.00 78.38 171 GLN A O 1
ATOM 1396 N N . LEU A 1 172 ? 13.581 -24.187 16.839 1.00 74.12 172 LEU A N 1
ATOM 1397 C CA . LEU A 1 172 ? 12.843 -23.204 17.635 1.00 74.12 172 LEU A CA 1
ATOM 1398 C C . LEU A 1 172 ? 11.470 -23.728 18.089 1.00 74.12 172 LEU A C 1
ATOM 1400 O O . LEU A 1 172 ? 11.026 -23.437 19.186 1.00 74.12 172 LEU A O 1
ATOM 1404 N N . MET A 1 173 ? 10.798 -24.521 17.249 1.00 70.44 173 MET A N 1
ATOM 1405 C CA . MET A 1 173 ? 9.502 -25.137 17.569 1.00 70.44 173 MET A CA 1
ATOM 1406 C C . MET A 1 173 ? 9.612 -26.385 18.465 1.00 70.44 173 MET A C 1
ATOM 1408 O O . MET A 1 173 ? 8.587 -26.966 18.824 1.00 70.44 173 MET A O 1
ATOM 1412 N N . ALA A 1 174 ? 10.830 -26.848 18.759 1.00 66.88 174 ALA A N 1
ATOM 1413 C CA . ALA A 1 174 ? 11.098 -28.040 19.563 1.00 66.88 174 ALA A CA 1
ATOM 1414 C C . ALA A 1 174 ? 11.691 -27.725 20.953 1.00 66.88 174 ALA A C 1
ATOM 1416 O O . ALA A 1 174 ? 11.913 -28.664 21.722 1.00 66.88 174 ALA A O 1
ATOM 1417 N N . GLU A 1 175 ? 11.938 -26.448 21.259 1.00 49.53 175 GLU A N 1
ATOM 1418 C CA . GLU A 1 175 ? 12.336 -25.918 22.574 1.00 49.53 175 GLU A CA 1
ATOM 1419 C C . GLU A 1 175 ? 11.132 -25.262 23.271 1.00 49.53 175 GLU A C 1
ATOM 1421 O O . GLU A 1 175 ? 10.981 -25.475 24.497 1.00 49.53 175 GLU A O 1
#

Secondary structure (DSSP, 8-state):
--HHHHHHHHHHHHHHHHH-TT---TT--HHHHHHHHHHHHHHHHHHHHHHHHH-SS-----HHHHHHHHHHHHHHHHHHHHHHHHHHHHHHHHHHHHHHHHHHHHHHHHHTTS------------HHHHHHHHHHHHHHHHHHHHHHHHHHHHHHHHHHHHHHHHHHHHHHTT-